Protein AF-A0A3M7QUW7-F1 (afdb_monomer_lite)

Foldseek 3Di:
DDPLVVPDPLCVLQVDPDNVSSVVSVVVSVVVVCVVPPPDDPDDPPCPDPPLDDPVLVVLVVVLVVLVVVCVVVVVPVVSVVVSVVSVVVSVVVSVVSVVVVVVVVVVVD

Organism: Brachionus plicatilis (NCBI:txid10195)

Sequence (110 aa):
MSKHFKTIDWNSALNNRHTQDSYTSFLGIFGAAADLFVKRRLPRPAQVKPPWWNQQISSLVRRKRRLFIRKRIKRDDDQLARNHAALCRLVKFTVKMNIIEYEMKLAQAA

Radius of gyration: 27.8 Å; chains: 1; bounding box: 41×57×67 Å

Structure (mmCIF, N/CA/C/O backbone):
data_AF-A0A3M7QUW7-F1
#
_entry.id   AF-A0A3M7QUW7-F1
#
loop_
_atom_site.group_PDB
_atom_site.id
_atom_site.type_symbol
_atom_site.label_atom_id
_atom_site.label_alt_id
_atom_site.label_comp_id
_atom_site.label_asym_id
_atom_site.label_entity_id
_atom_site.label_seq_id
_atom_site.pdbx_PDB_ins_code
_atom_site.Cartn_x
_atom_site.Cartn_y
_atom_site.Cartn_z
_atom_site.occupancy
_atom_site.B_iso_or_equiv
_atom_site.auth_seq_id
_atom_site.auth_comp_id
_atom_site.auth_asym_id
_atom_site.auth_atom_id
_atom_site.pdbx_PDB_model_num
ATOM 1 N N . MET A 1 1 ? 17.879 -29.289 -23.816 1.00 58.31 1 MET A N 1
ATOM 2 C CA . MET A 1 1 ? 16.421 -29.440 -24.038 1.00 58.31 1 MET A CA 1
ATOM 3 C C . MET A 1 1 ? 15.770 -29.927 -22.745 1.00 58.31 1 MET A C 1
ATOM 5 O O . MET A 1 1 ? 16.316 -30.852 -22.146 1.00 58.31 1 MET A O 1
ATOM 9 N N . SER A 1 2 ? 14.695 -29.281 -22.267 1.00 72.44 2 SER A N 1
ATOM 10 C CA . SER A 1 2 ? 14.033 -29.662 -21.002 1.00 72.44 2 SER A CA 1
ATOM 11 C C . SER A 1 2 ? 13.464 -31.088 -21.083 1.00 72.44 2 SER A C 1
ATOM 13 O O . SER A 1 2 ? 13.180 -31.573 -22.179 1.00 72.44 2 SER A O 1
ATOM 15 N N . LYS A 1 3 ? 13.290 -31.772 -19.940 1.00 78.81 3 LYS A N 1
ATOM 16 C CA . LYS A 1 3 ? 12.717 -33.137 -19.897 1.00 78.81 3 LYS A CA 1
ATOM 17 C C . LYS A 1 3 ? 11.347 -33.203 -20.588 1.00 78.81 3 LYS A C 1
ATOM 19 O O . LYS A 1 3 ? 11.063 -34.193 -21.244 1.00 78.81 3 LYS A O 1
ATOM 24 N N . HIS A 1 4 ? 10.570 -32.122 -20.509 1.00 78.44 4 HIS A N 1
ATOM 25 C CA . HIS A 1 4 ? 9.263 -31.986 -21.151 1.00 78.44 4 HIS A CA 1
ATOM 26 C C . HIS A 1 4 ? 9.328 -32.124 -22.679 1.00 78.44 4 HIS A C 1
ATOM 28 O O . HIS A 1 4 ? 8.539 -32.854 -23.254 1.00 78.44 4 HIS A O 1
ATOM 34 N N . PHE A 1 5 ? 10.302 -31.497 -23.344 1.00 78.06 5 PHE A N 1
ATOM 35 C CA . PHE A 1 5 ? 10.436 -31.607 -24.802 1.00 78.06 5 PHE A CA 1
ATOM 36 C C . PHE A 1 5 ? 11.072 -32.928 -25.261 1.00 78.06 5 PHE A C 1
ATOM 38 O O . PHE A 1 5 ? 10.960 -33.279 -26.430 1.00 78.06 5 PHE A O 1
ATOM 45 N N . LYS A 1 6 ? 11.738 -33.664 -24.359 1.00 81.56 6 LYS A N 1
ATOM 46 C CA . LYS A 1 6 ? 12.318 -34.985 -24.656 1.00 81.56 6 LYS A CA 1
ATOM 47 C C . LYS A 1 6 ? 11.280 -36.110 -24.659 1.00 81.56 6 LYS A C 1
ATOM 49 O O . LYS A 1 6 ? 11.546 -37.157 -25.230 1.00 81.56 6 LYS A O 1
ATOM 54 N N . THR A 1 7 ? 10.136 -35.912 -24.005 1.00 82.94 7 THR A N 1
ATOM 55 C CA . THR A 1 7 ? 9.031 -36.886 -23.967 1.00 82.94 7 THR A CA 1
ATOM 56 C C . THR A 1 7 ? 8.039 -36.713 -25.116 1.00 82.94 7 THR A C 1
ATOM 58 O O . THR A 1 7 ? 7.079 -37.468 -25.199 1.00 82.94 7 THR A O 1
ATOM 61 N N . ILE A 1 8 ? 8.235 -35.707 -25.971 1.00 82.31 8 ILE A N 1
ATOM 62 C CA . ILE A 1 8 ? 7.352 -35.417 -27.101 1.00 82.31 8 ILE A CA 1
ATOM 63 C C . ILE A 1 8 ? 7.840 -36.198 -28.314 1.00 82.31 8 ILE A C 1
ATOM 65 O O . ILE A 1 8 ? 9.005 -36.084 -28.700 1.00 82.31 8 ILE A O 1
ATOM 69 N N . ASP A 1 9 ? 6.938 -36.962 -28.927 1.00 84.62 9 ASP A N 1
ATOM 70 C CA . ASP A 1 9 ? 7.189 -37.595 -30.217 1.00 84.62 9 ASP A CA 1
ATOM 71 C C . ASP A 1 9 ? 7.082 -36.552 -31.337 1.00 84.62 9 ASP A C 1
ATOM 73 O O . ASP A 1 9 ? 6.022 -36.311 -31.917 1.00 84.62 9 ASP A O 1
ATOM 77 N N . TRP A 1 10 ? 8.207 -35.897 -31.614 1.00 82.00 10 TRP A N 1
ATOM 78 C CA . TRP A 1 10 ? 8.312 -34.872 -32.649 1.00 82.00 10 TRP A CA 1
ATOM 79 C C . TRP A 1 10 ? 8.075 -35.409 -34.053 1.00 82.00 10 TRP A C 1
ATOM 81 O O . TRP A 1 10 ? 7.590 -34.664 -34.901 1.00 82.00 10 TRP A O 1
ATOM 91 N N . ASN A 1 11 ? 8.372 -36.687 -34.291 1.00 81.19 11 ASN A N 1
ATOM 92 C CA . ASN A 1 11 ? 8.111 -37.305 -35.581 1.00 81.19 11 ASN A CA 1
ATOM 93 C C . ASN A 1 11 ? 6.602 -37.393 -35.785 1.00 81.19 11 ASN A C 1
ATOM 95 O O . ASN A 1 11 ? 6.097 -36.884 -36.777 1.00 81.19 11 ASN A O 1
ATOM 99 N N . SER A 1 12 ? 5.852 -37.917 -34.815 1.00 78.62 12 SER A N 1
ATOM 100 C CA . SER A 1 12 ? 4.389 -37.906 -34.916 1.00 78.62 12 SER A CA 1
ATOM 101 C C . SER A 1 12 ? 3.797 -36.491 -34.925 1.00 78.62 12 SER A C 1
ATOM 103 O O . SER A 1 12 ? 2.795 -36.269 -35.599 1.00 78.62 12 SER A O 1
ATOM 105 N N . ALA A 1 13 ? 4.380 -35.534 -34.196 1.00 73.38 13 ALA A N 1
ATOM 106 C CA . ALA A 1 13 ? 3.841 -34.176 -34.096 1.00 73.38 13 ALA A CA 1
ATOM 107 C C . ALA A 1 13 ? 4.072 -33.319 -35.355 1.00 73.38 13 ALA A C 1
ATOM 109 O O . ALA A 1 13 ? 3.299 -32.393 -35.608 1.00 73.38 13 ALA A O 1
ATOM 110 N N . LEU A 1 14 ? 5.133 -33.600 -36.121 1.00 77.94 14 LEU A N 1
ATOM 111 C CA . LEU A 1 14 ? 5.550 -32.802 -37.279 1.00 77.94 14 LEU A CA 1
ATOM 112 C C . LEU A 1 14 ? 5.379 -33.524 -38.625 1.00 77.94 14 LEU A C 1
ATOM 114 O O . LEU A 1 14 ? 5.389 -32.850 -39.654 1.00 77.94 14 LEU A O 1
ATO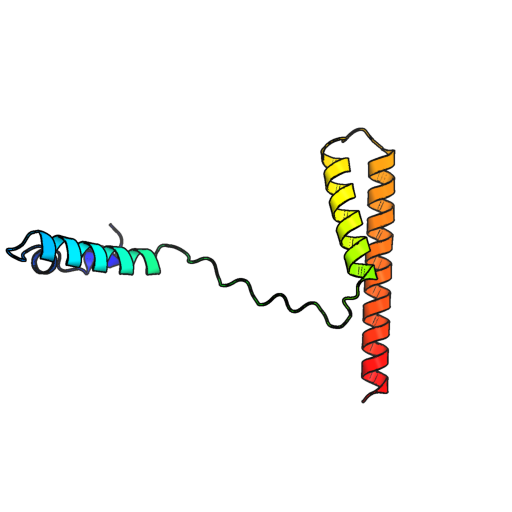M 118 N N . ASN A 1 15 ? 5.162 -34.846 -38.641 1.00 75.00 15 ASN A N 1
ATOM 119 C CA . ASN A 1 15 ? 4.970 -35.633 -39.870 1.00 75.00 15 ASN A CA 1
ATOM 120 C C . ASN A 1 15 ? 3.544 -35.563 -40.451 1.00 75.00 15 ASN A C 1
ATOM 122 O O . ASN A 1 15 ? 3.160 -36.417 -41.255 1.00 75.00 15 ASN A O 1
ATOM 126 N N . ASN A 1 16 ? 2.752 -34.547 -40.100 1.00 68.69 16 ASN A N 1
ATOM 127 C CA . ASN A 1 16 ? 1.522 -34.269 -40.834 1.00 68.69 16 ASN A CA 1
ATOM 128 C C . ASN A 1 16 ? 1.892 -33.762 -42.235 1.00 68.69 16 ASN A C 1
ATOM 130 O O . ASN A 1 16 ? 2.710 -32.858 -42.389 1.00 68.69 16 ASN A O 1
ATOM 134 N N . ARG A 1 17 ? 1.302 -34.357 -43.282 1.00 69.56 17 ARG A N 1
ATOM 135 C CA . ARG A 1 17 ? 1.636 -34.048 -44.691 1.00 69.56 17 ARG A CA 1
ATOM 136 C C . ARG A 1 17 ? 1.377 -32.587 -45.074 1.00 69.56 17 ARG A C 1
ATOM 138 O O . ARG A 1 17 ? 1.869 -32.136 -46.103 1.00 69.56 17 ARG A O 1
ATOM 145 N N . HIS A 1 18 ? 0.597 -31.869 -44.272 1.00 81.25 18 HIS A N 1
ATOM 146 C CA . HIS A 1 18 ? 0.236 -30.483 -44.502 1.00 81.25 18 HIS A CA 1
ATOM 147 C C . HIS A 1 18 ? 0.944 -29.569 -43.492 1.00 81.25 18 HIS A C 1
ATOM 149 O O . HIS A 1 18 ? 0.769 -29.696 -42.280 1.00 81.25 18 HIS A O 1
ATOM 155 N N . THR A 1 19 ? 1.724 -28.610 -43.996 1.00 82.12 19 THR A N 1
ATOM 156 C CA . THR A 1 19 ? 2.564 -27.704 -43.193 1.00 82.12 19 THR A CA 1
ATOM 157 C C . THR A 1 19 ? 1.778 -26.944 -42.122 1.00 82.12 19 THR A C 1
ATOM 159 O O . THR A 1 19 ? 2.290 -26.705 -41.029 1.00 82.12 19 THR A O 1
ATOM 162 N N . GLN A 1 20 ? 0.519 -26.596 -42.409 1.00 84.88 20 GLN A N 1
ATOM 163 C CA . GLN A 1 20 ? -0.351 -25.899 -41.457 1.00 84.88 20 GLN A CA 1
ATOM 164 C C . GLN A 1 20 ? -0.670 -26.755 -40.226 1.00 84.88 20 GLN A C 1
ATOM 166 O O . GLN A 1 20 ? -0.762 -26.231 -39.114 1.00 84.88 20 GLN A O 1
ATOM 171 N N . ASP A 1 21 ? -0.804 -28.066 -40.407 1.00 83.50 21 ASP A N 1
ATOM 172 C CA . ASP A 1 21 ? -1.159 -28.988 -39.330 1.00 83.50 21 ASP A CA 1
ATOM 173 C C . ASP A 1 21 ? 0.050 -29.209 -38.422 1.00 83.50 21 ASP A C 1
ATOM 175 O O . ASP A 1 21 ? -0.073 -29.167 -37.199 1.00 83.50 21 ASP A O 1
ATOM 179 N N . SER A 1 22 ? 1.244 -29.340 -39.007 1.00 84.81 22 SER A N 1
ATOM 180 C CA . SER A 1 22 ? 2.502 -29.402 -38.254 1.00 84.81 22 SER A CA 1
ATOM 181 C C . SER A 1 22 ? 2.767 -28.106 -37.485 1.00 84.81 22 SER A C 1
ATOM 183 O O . SER A 1 22 ? 3.190 -28.146 -36.328 1.00 84.81 22 SER A O 1
ATOM 185 N N . TYR A 1 23 ? 2.468 -26.947 -38.082 1.00 86.81 23 TYR A N 1
ATOM 186 C CA . TYR A 1 23 ? 2.588 -25.656 -37.402 1.00 86.81 23 TYR A CA 1
ATOM 187 C C . TYR A 1 23 ? 1.595 -25.521 -36.239 1.00 86.81 23 TYR A C 1
ATOM 189 O O . TYR A 1 23 ? 1.964 -25.076 -35.152 1.00 86.81 23 TYR A O 1
ATOM 197 N N . THR A 1 24 ? 0.355 -25.972 -36.427 1.00 87.25 24 THR A N 1
ATOM 198 C CA . THR A 1 24 ? -0.678 -25.958 -35.380 1.00 87.25 24 THR A CA 1
ATOM 199 C C . THR A 1 24 ? -0.298 -26.869 -34.208 1.00 87.25 24 THR A C 1
ATOM 201 O O . THR A 1 24 ? -0.370 -26.447 -33.051 1.00 87.25 24 THR A O 1
ATOM 204 N N . SER A 1 25 ? 0.196 -28.079 -34.489 1.00 86.06 25 SER A N 1
ATOM 205 C CA . SER A 1 25 ? 0.719 -28.999 -33.470 1.00 86.06 25 SER A CA 1
ATOM 206 C C . SER A 1 25 ? 1.909 -28.408 -32.714 1.00 86.06 25 SER A C 1
ATOM 208 O O . SER A 1 25 ? 1.957 -28.472 -31.482 1.00 86.06 25 S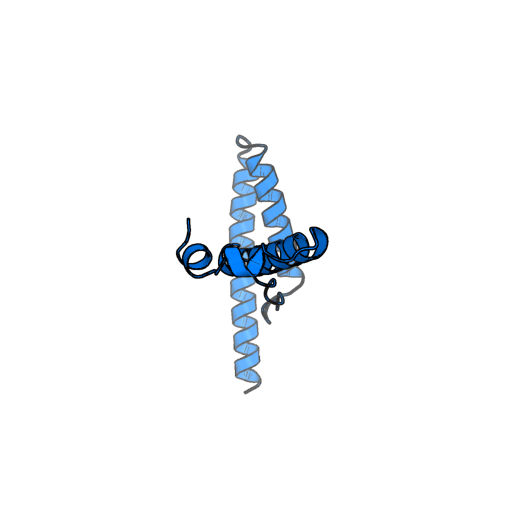ER A O 1
ATOM 210 N N . PHE A 1 26 ? 2.844 -27.769 -33.425 1.00 87.38 26 PHE A N 1
ATOM 211 C CA . PHE A 1 26 ? 3.966 -27.069 -32.804 1.00 87.38 26 PHE A CA 1
ATOM 212 C C . PHE A 1 26 ? 3.494 -25.960 -31.855 1.00 87.38 26 PHE A C 1
ATOM 214 O O . PHE A 1 26 ? 3.971 -25.887 -30.721 1.00 87.38 26 PHE A O 1
ATOM 221 N N . LEU A 1 27 ? 2.540 -25.123 -32.277 1.00 89.50 27 LEU A N 1
ATOM 222 C CA . LEU A 1 27 ? 1.999 -24.052 -31.437 1.00 89.50 27 LEU A CA 1
ATOM 223 C C . LEU A 1 27 ? 1.316 -24.592 -30.176 1.00 89.50 27 LEU A C 1
ATOM 225 O O . LEU A 1 27 ? 1.497 -24.018 -29.103 1.00 89.50 27 LEU A O 1
ATOM 229 N N . GLY A 1 28 ? 0.582 -25.704 -30.278 1.00 87.81 28 GLY A N 1
ATOM 230 C CA . GLY A 1 28 ? -0.038 -26.359 -29.123 1.00 87.81 28 GLY A CA 1
ATOM 231 C C . GLY A 1 28 ? 0.993 -26.846 -28.101 1.00 87.81 28 GLY A C 1
ATOM 232 O O . GLY A 1 28 ? 0.888 -26.545 -26.910 1.00 87.81 28 GLY A O 1
ATOM 233 N N . ILE A 1 29 ? 2.040 -27.528 -28.574 1.00 88.25 29 ILE A N 1
ATOM 234 C CA . ILE A 1 29 ? 3.159 -27.993 -27.740 1.00 88.25 29 ILE A CA 1
ATOM 235 C C . ILE A 1 29 ? 3.893 -26.812 -27.097 1.00 88.25 29 ILE A C 1
ATOM 237 O O . ILE A 1 29 ? 4.188 -26.824 -25.900 1.00 88.25 29 ILE A O 1
ATOM 241 N N . PHE A 1 30 ? 4.182 -25.778 -27.886 1.00 86.75 30 PHE A N 1
ATOM 242 C CA . PHE A 1 30 ? 4.859 -24.582 -27.412 1.00 86.75 30 PHE A CA 1
ATOM 243 C C . PHE A 1 30 ? 4.030 -23.847 -26.352 1.00 86.75 30 PHE A C 1
ATOM 245 O O . PHE A 1 30 ? 4.578 -23.449 -25.328 1.00 86.75 30 PHE A O 1
ATOM 252 N N . GLY A 1 31 ? 2.715 -23.719 -26.554 1.00 86.00 31 GLY A N 1
ATOM 253 C CA . GLY A 1 31 ? 1.794 -23.119 -25.589 1.00 86.00 31 GLY A CA 1
ATOM 254 C C . GLY A 1 31 ? 1.753 -23.881 -24.263 1.00 86.00 31 GLY A C 1
ATOM 255 O O . GLY A 1 31 ? 1.901 -23.277 -23.202 1.00 86.00 31 GLY A O 1
ATOM 256 N N . ALA A 1 32 ? 1.653 -25.212 -24.311 1.00 85.75 32 ALA A N 1
ATOM 257 C CA . ALA A 1 32 ? 1.672 -26.052 -23.112 1.00 85.75 32 ALA A CA 1
ATOM 258 C C . ALA A 1 32 ? 3.003 -25.942 -22.347 1.00 85.75 32 ALA A C 1
ATOM 260 O O . ALA A 1 32 ? 3.026 -25.833 -21.119 1.00 85.75 32 ALA A O 1
ATOM 261 N N . ALA A 1 33 ? 4.125 -25.908 -23.068 1.00 85.38 33 ALA A N 1
ATOM 262 C CA . ALA A 1 33 ? 5.427 -25.687 -22.459 1.00 85.38 33 ALA A CA 1
ATOM 263 C C . ALA A 1 33 ? 5.542 -24.274 -21.864 1.00 85.38 33 ALA A C 1
ATOM 265 O O . ALA A 1 33 ? 6.066 -24.111 -20.761 1.00 85.38 33 ALA A O 1
ATOM 266 N N . ALA A 1 34 ? 5.032 -23.252 -22.554 1.00 83.62 34 ALA A N 1
ATOM 267 C CA . ALA A 1 34 ? 5.007 -21.888 -22.044 1.00 83.62 34 ALA A CA 1
ATOM 268 C C . ALA A 1 34 ? 4.222 -21.809 -20.729 1.00 83.62 34 ALA A C 1
ATOM 270 O O . ALA A 1 34 ? 4.691 -21.177 -19.792 1.00 83.62 34 ALA A O 1
ATOM 271 N N . ASP A 1 35 ? 3.108 -22.522 -20.594 1.00 82.19 35 ASP A N 1
ATOM 272 C CA . ASP A 1 35 ? 2.341 -22.552 -19.346 1.00 82.19 35 ASP A CA 1
ATOM 273 C C . ASP A 1 35 ? 3.081 -23.206 -18.176 1.00 82.19 35 ASP A C 1
ATOM 275 O O . ASP A 1 35 ? 2.931 -22.777 -17.031 1.00 82.19 35 ASP A O 1
ATOM 279 N N . LEU A 1 36 ? 3.909 -24.213 -18.456 1.00 82.62 36 LEU A N 1
ATOM 280 C CA . LEU A 1 36 ? 4.711 -24.898 -17.442 1.00 82.62 36 LEU A CA 1
ATOM 281 C C . LEU A 1 36 ? 5.956 -24.102 -17.033 1.00 82.62 36 LEU A C 1
ATOM 283 O O . LEU A 1 36 ? 6.338 -24.102 -15.862 1.00 82.62 36 LEU A O 1
ATOM 287 N N . PHE A 1 37 ? 6.617 -23.451 -17.992 1.00 80.31 37 PHE A N 1
ATOM 288 C CA . PHE A 1 37 ? 7.918 -22.812 -1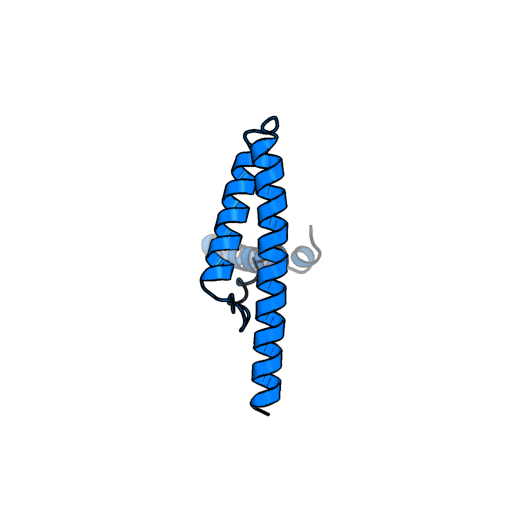7.773 1.00 80.31 37 PHE A CA 1
ATOM 289 C C . PHE A 1 37 ? 7.828 -21.299 -17.551 1.00 80.31 37 PHE A C 1
ATOM 291 O O . PHE A 1 37 ? 8.681 -20.726 -16.868 1.00 80.31 37 PHE A O 1
ATOM 298 N N . VAL A 1 38 ? 6.801 -20.634 -18.080 1.00 80.81 38 VAL A N 1
ATOM 299 C CA . VAL A 1 38 ? 6.565 -19.206 -17.864 1.00 80.81 38 VAL A CA 1
ATOM 300 C C . VAL A 1 38 ? 5.698 -19.051 -16.625 1.00 80.81 38 VAL A C 1
ATOM 302 O O . VAL A 1 38 ? 4.508 -19.357 -16.619 1.00 80.81 38 VAL A O 1
ATOM 305 N N . LYS A 1 39 ? 6.289 -18.514 -15.554 1.00 74.06 39 LYS A N 1
ATOM 306 C CA . LYS A 1 39 ? 5.539 -18.124 -14.356 1.00 74.06 39 LYS A CA 1
ATOM 307 C C . LYS A 1 39 ? 4.482 -17.088 -14.740 1.00 74.06 39 LYS A C 1
ATOM 309 O O . LYS A 1 39 ? 4.791 -15.903 -14.885 1.00 74.06 39 LYS A O 1
ATOM 314 N N . ARG A 1 40 ? 3.228 -17.523 -14.886 1.00 69.31 40 ARG A N 1
ATOM 315 C CA . ARG A 1 40 ? 2.088 -16.618 -15.041 1.00 69.31 40 ARG A CA 1
ATOM 316 C C . ARG A 1 40 ? 2.051 -15.701 -13.820 1.00 69.31 40 ARG A C 1
ATOM 318 O O . ARG A 1 40 ? 2.219 -16.150 -12.684 1.00 69.31 40 ARG A O 1
ATOM 325 N N . ARG A 1 41 ? 1.877 -14.396 -14.042 1.00 68.19 41 ARG A N 1
ATOM 326 C CA . ARG A 1 41 ? 1.684 -13.455 -12.933 1.00 68.19 41 ARG A CA 1
ATOM 327 C C . ARG A 1 41 ? 0.461 -13.929 -12.157 1.00 68.19 41 ARG A C 1
ATOM 329 O O . ARG A 1 41 ? -0.616 -14.020 -12.739 1.00 68.19 41 ARG A O 1
ATOM 336 N N . LEU A 1 42 ? 0.644 -14.249 -10.874 1.00 68.69 42 LEU A N 1
ATOM 337 C CA . LEU A 1 42 ? -0.469 -14.598 -9.998 1.00 68.69 42 LEU A CA 1
ATOM 338 C C . LEU A 1 42 ? -1.545 -13.514 -10.135 1.00 68.69 42 LEU A C 1
ATOM 340 O O . LEU A 1 42 ? -1.188 -12.324 -10.129 1.00 68.69 42 LEU A O 1
ATOM 344 N N . PRO A 1 43 ? -2.830 -13.892 -10.285 1.00 68.88 43 PRO A N 1
ATOM 345 C CA . PRO A 1 43 ? -3.902 -12.915 -10.256 1.00 68.88 43 PRO A CA 1
ATOM 346 C C . PRO A 1 43 ? -3.721 -12.091 -8.990 1.00 68.88 43 PRO A C 1
ATOM 348 O O . PRO A 1 43 ? -3.473 -12.631 -7.908 1.00 68.88 43 PRO A O 1
ATOM 351 N N . 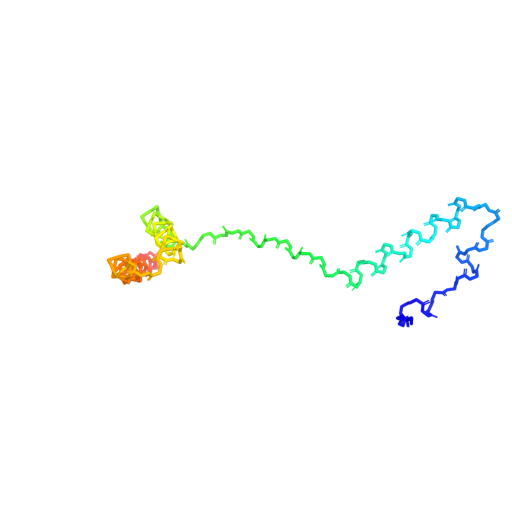ARG A 1 44 ? -3.733 -10.764 -9.150 1.00 62.88 44 ARG A N 1
ATOM 352 C CA . ARG A 1 44 ? -3.524 -9.855 -8.029 1.00 62.88 44 ARG A CA 1
ATOM 353 C C . ARG A 1 44 ? -4.576 -10.227 -6.983 1.00 62.88 44 ARG A C 1
ATOM 355 O O . ARG A 1 44 ? -5.756 -10.143 -7.329 1.00 62.88 44 ARG A O 1
ATOM 362 N N . PRO A 1 45 ? -4.194 -10.646 -5.762 1.00 69.75 45 PRO A N 1
ATOM 363 C CA . PRO A 1 45 ? -5.183 -10.932 -4.737 1.00 69.75 45 PRO A CA 1
ATOM 364 C C . PRO A 1 45 ? -6.090 -9.712 -4.639 1.00 69.75 45 PRO A C 1
ATOM 366 O O . PRO A 1 45 ? -5.587 -8.577 -4.663 1.00 69.75 45 PRO A O 1
ATOM 369 N N . ALA A 1 46 ? -7.407 -9.946 -4.634 1.00 69.81 46 ALA A N 1
ATOM 370 C CA . ALA A 1 46 ? -8.386 -8.885 -4.468 1.00 69.81 46 ALA A CA 1
ATOM 371 C C . ALA A 1 46 ? -7.908 -8.048 -3.282 1.00 69.81 46 ALA A C 1
ATOM 373 O O . ALA A 1 46 ? -7.708 -8.584 -2.193 1.00 69.81 46 ALA A O 1
ATOM 374 N N . GLN A 1 47 ? -7.570 -6.777 -3.525 1.00 64.50 47 GLN A N 1
ATOM 375 C CA . GLN A 1 47 ? -7.019 -5.911 -2.488 1.00 64.50 47 GLN A CA 1
ATOM 376 C C . GLN A 1 47 ? -8.139 -5.590 -1.502 1.00 64.50 47 GLN A C 1
ATOM 378 O O . GLN A 1 47 ? -8.739 -4.517 -1.557 1.00 64.50 47 GLN A O 1
ATOM 383 N N . VAL A 1 48 ? -8.437 -6.533 -0.613 1.00 77.00 48 VAL A N 1
ATOM 384 C CA . VAL A 1 48 ? -9.319 -6.305 0.516 1.00 77.00 48 VAL A CA 1
ATOM 385 C C . VAL A 1 48 ? -8.532 -5.408 1.453 1.00 77.00 48 VAL A C 1
ATOM 387 O O . VAL A 1 48 ? -7.507 -5.790 2.020 1.00 77.00 48 VAL A O 1
ATOM 390 N N . LYS A 1 49 ? -8.952 -4.146 1.517 1.00 83.62 49 LYS A N 1
ATOM 391 C CA . LYS A 1 49 ? -8.406 -3.214 2.495 1.00 83.62 49 LYS A CA 1
ATOM 392 C C . LYS A 1 49 ? -8.691 -3.785 3.889 1.00 83.62 49 LYS A C 1
ATOM 394 O O . LYS A 1 49 ? -9.776 -4.332 4.085 1.00 83.62 49 LYS A O 1
ATOM 399 N N . PRO A 1 50 ? -7.762 -3.649 4.846 1.00 87.75 50 PRO A N 1
ATOM 400 C CA . PRO A 1 50 ? -8.032 -4.051 6.217 1.00 87.75 50 PRO A CA 1
ATOM 401 C C . PRO A 1 50 ? -9.302 -3.373 6.761 1.00 87.75 50 PRO A C 1
ATOM 403 O O . PRO A 1 50 ? -9.567 -2.231 6.383 1.00 87.75 50 PRO A O 1
ATOM 406 N N . PRO A 1 51 ? -10.051 -4.006 7.677 1.00 88.12 51 PRO A N 1
ATOM 407 C CA . PRO A 1 51 ? -11.284 -3.434 8.231 1.00 88.12 51 PRO A CA 1
ATOM 408 C C . PRO A 1 51 ? -11.090 -2.071 8.919 1.00 88.12 51 PRO A C 1
ATOM 410 O O . PRO A 1 51 ? -11.940 -1.193 8.826 1.00 88.12 51 PRO A O 1
ATOM 413 N N . TRP A 1 52 ? -9.929 -1.856 9.544 1.00 90.69 52 TRP A N 1
ATOM 414 C CA . TRP A 1 52 ? -9.536 -0.592 10.181 1.00 90.69 52 TRP A CA 1
ATOM 415 C C . TRP A 1 52 ? -9.032 0.474 9.186 1.00 90.69 52 TRP A C 1
ATOM 417 O O . TRP A 1 52 ? -8.614 1.565 9.580 1.00 90.69 52 TRP A O 1
ATOM 427 N N . TRP A 1 53 ? -9.010 0.179 7.882 1.00 92.88 53 TRP A N 1
ATOM 428 C CA . TRP A 1 53 ? -8.504 1.094 6.864 1.00 92.88 53 TRP A CA 1
ATOM 429 C C . TRP A 1 53 ? -9.526 2.178 6.516 1.00 92.88 53 TRP A C 1
ATOM 431 O O . TRP A 1 53 ? -10.504 1.933 5.811 1.00 92.88 53 TRP A O 1
ATOM 441 N N . ASN A 1 54 ? -9.235 3.421 6.897 1.00 92.88 54 ASN A N 1
ATOM 442 C CA . ASN A 1 54 ? -10.089 4.573 6.605 1.00 92.88 54 ASN A CA 1
ATOM 443 C C . ASN A 1 54 ? -9.434 5.602 5.658 1.00 92.88 54 ASN A C 1
ATOM 445 O O . ASN A 1 54 ? -8.271 5.493 5.243 1.00 92.88 54 ASN A O 1
ATOM 449 N N . GLN A 1 55 ? -10.202 6.635 5.296 1.00 93.31 55 GLN A N 1
ATOM 450 C CA . GLN A 1 55 ? -9.752 7.697 4.394 1.00 93.31 55 GLN A CA 1
ATOM 451 C C . GLN A 1 55 ? -8.561 8.486 4.962 1.00 93.31 55 GLN A C 1
ATOM 453 O O . GLN A 1 55 ? -7.650 8.826 4.202 1.00 93.31 55 GLN A O 1
ATOM 458 N N . GLN A 1 56 ? -8.515 8.717 6.276 1.00 93.94 56 GLN A N 1
ATOM 459 C CA . GLN A 1 56 ? -7.420 9.421 6.947 1.00 93.94 56 GLN A CA 1
ATOM 460 C C . GLN A 1 56 ? -6.096 8.651 6.836 1.00 93.94 56 GLN A C 1
ATOM 462 O O . GLN A 1 56 ? -5.083 9.213 6.422 1.00 93.94 56 GLN A O 1
ATOM 467 N N . ILE A 1 57 ? -6.094 7.347 7.118 1.00 94.56 57 ILE A N 1
ATOM 468 C CA . ILE A 1 57 ? -4.911 6.493 6.938 1.00 94.56 57 ILE A CA 1
ATOM 469 C C . ILE A 1 57 ? -4.481 6.507 5.471 1.00 94.56 57 ILE A C 1
ATOM 471 O O . ILE A 1 57 ? -3.298 6.680 5.162 1.00 94.56 57 ILE A O 1
ATOM 475 N N . SER A 1 58 ? -5.439 6.402 4.547 1.00 94.00 58 SER A N 1
ATOM 476 C CA . SER A 1 58 ? -5.143 6.416 3.114 1.00 94.00 58 SER A CA 1
ATOM 477 C C . SER A 1 58 ? -4.471 7.720 2.662 1.00 94.00 58 SER A C 1
ATOM 479 O O . SER A 1 58 ? -3.513 7.688 1.880 1.00 94.00 58 SER A O 1
ATOM 481 N N . SER A 1 59 ? -4.917 8.870 3.178 1.00 96.12 59 SER A N 1
ATOM 482 C CA . SER A 1 59 ? -4.367 10.179 2.829 1.00 96.12 59 SER A CA 1
ATOM 483 C C . SER A 1 59 ? -2.962 10.355 3.409 1.00 96.12 59 SER A C 1
ATOM 485 O O . SER A 1 59 ? -2.054 10.798 2.694 1.00 96.12 59 SER A O 1
ATOM 487 N N . LEU A 1 60 ? -2.739 9.908 4.649 1.00 96.44 60 LEU A N 1
ATOM 488 C CA . LEU A 1 60 ? -1.435 9.924 5.308 1.00 96.44 60 LEU A CA 1
ATOM 489 C C . LEU A 1 60 ? -0.417 9.029 4.591 1.00 96.44 60 LEU A C 1
ATOM 491 O O . LEU A 1 60 ? 0.696 9.476 4.306 1.00 96.44 60 LEU A O 1
ATOM 495 N N . VAL A 1 61 ? -0.794 7.803 4.217 1.00 95.25 61 VAL A N 1
ATOM 496 C CA . VAL A 1 61 ? 0.079 6.881 3.468 1.00 95.25 61 VAL A CA 1
ATOM 497 C C . VAL A 1 61 ? 0.426 7.449 2.088 1.00 95.25 61 VAL A C 1
ATOM 499 O O . VAL A 1 61 ? 1.592 7.427 1.681 1.00 95.25 61 VAL A O 1
ATOM 502 N N . ARG A 1 62 ? -0.546 8.041 1.378 1.00 96.00 62 ARG A N 1
ATOM 503 C CA . ARG A 1 62 ? -0.297 8.731 0.097 1.00 96.00 62 ARG A CA 1
ATOM 504 C C . ARG A 1 62 ? 0.643 9.924 0.265 1.00 96.00 62 ARG A C 1
ATOM 506 O O . ARG A 1 62 ? 1.551 10.109 -0.548 1.00 96.00 62 ARG A O 1
ATOM 513 N N . ARG A 1 63 ? 0.458 10.737 1.311 1.00 96.38 63 ARG A N 1
ATOM 514 C CA . ARG A 1 63 ? 1.346 11.866 1.632 1.00 96.38 63 ARG A CA 1
ATOM 515 C C . ARG A 1 63 ? 2.761 11.376 1.945 1.00 96.38 63 ARG A C 1
ATOM 517 O O . ARG A 1 63 ? 3.709 11.917 1.382 1.00 96.38 63 ARG A O 1
ATOM 524 N N . LYS A 1 64 ? 2.898 10.313 2.746 1.00 96.44 64 LYS A N 1
ATOM 525 C CA . LYS A 1 64 ? 4.183 9.674 3.073 1.00 96.44 64 LYS A CA 1
ATOM 526 C C . LYS A 1 64 ? 4.910 9.225 1.813 1.00 96.44 64 LYS A C 1
ATOM 528 O O . LYS A 1 64 ? 6.073 9.570 1.633 1.00 96.44 64 LYS A O 1
ATOM 533 N N . ARG A 1 65 ? 4.215 8.535 0.904 1.00 96.25 65 ARG A N 1
ATOM 534 C CA . ARG A 1 65 ? 4.792 8.086 -0.370 1.00 96.25 65 ARG A CA 1
ATOM 535 C C . ARG A 1 65 ? 5.280 9.254 -1.229 1.00 96.25 65 ARG A C 1
ATOM 537 O O . ARG A 1 65 ? 6.403 9.212 -1.720 1.00 96.25 65 ARG A O 1
ATOM 544 N N . ARG A 1 66 ? 4.469 10.305 -1.391 1.00 95.94 66 ARG A N 1
ATOM 545 C CA . ARG A 1 66 ? 4.864 11.502 -2.159 1.00 95.94 66 ARG A CA 1
ATOM 546 C C . ARG A 1 66 ? 6.100 12.174 -1.565 1.00 95.94 66 ARG A C 1
ATOM 548 O O . ARG A 1 66 ? 7.002 12.561 -2.301 1.00 95.94 66 ARG A O 1
ATOM 555 N N . LEU A 1 67 ? 6.156 12.275 -0.241 1.00 95.56 67 LEU A N 1
ATOM 556 C CA . LEU A 1 67 ? 7.279 12.893 0.450 1.00 95.56 67 LEU A CA 1
ATOM 557 C C . LEU A 1 67 ? 8.552 12.041 0.363 1.00 95.56 67 LEU A C 1
ATOM 559 O O . LEU A 1 67 ? 9.628 12.588 0.155 1.00 95.56 67 LEU A O 1
ATOM 563 N N . PHE A 1 68 ? 8.424 10.713 0.434 1.00 95.12 68 PHE A N 1
ATOM 564 C CA . PHE A 1 68 ? 9.532 9.785 0.205 1.00 95.12 68 PHE A CA 1
ATOM 565 C C . PHE A 1 68 ? 10.142 9.960 -1.189 1.00 95.12 68 PHE A C 1
ATOM 567 O O . PHE A 1 68 ? 11.357 10.078 -1.315 1.00 95.12 68 PHE A O 1
ATOM 574 N N . ILE A 1 69 ? 9.303 10.034 -2.228 1.00 94.12 69 ILE A N 1
ATOM 575 C CA . ILE A 1 69 ? 9.763 10.256 -3.607 1.00 94.12 69 ILE A CA 1
ATOM 576 C C . ILE A 1 69 ? 10.513 11.590 -3.705 1.00 94.12 69 ILE A C 1
ATOM 578 O O . ILE A 1 69 ? 11.629 11.624 -4.213 1.00 94.12 69 ILE A O 1
ATOM 582 N N . ARG A 1 70 ? 9.954 12.673 -3.147 1.00 93.31 70 ARG A N 1
ATOM 583 C CA . ARG A 1 70 ? 10.614 13.991 -3.126 1.00 93.31 70 ARG A CA 1
ATOM 584 C C . ARG A 1 70 ? 11.962 13.961 -2.402 1.00 93.31 70 ARG A C 1
ATOM 586 O O . ARG A 1 70 ? 12.935 14.456 -2.956 1.00 93.31 70 ARG A O 1
ATOM 593 N N . LYS A 1 71 ? 12.035 13.323 -1.228 1.00 92.31 71 LYS A N 1
ATOM 594 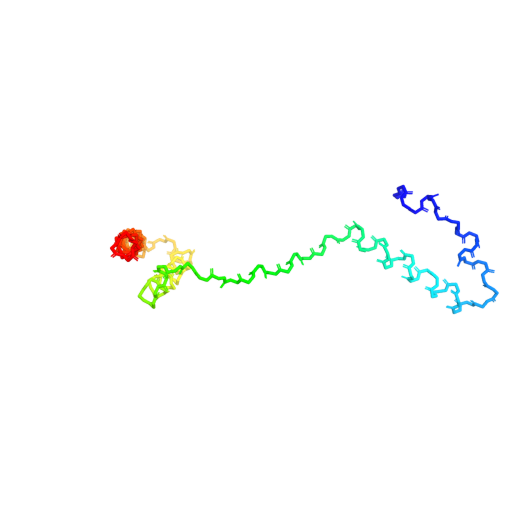C CA . LYS A 1 71 ? 13.285 13.114 -0.476 1.00 92.31 71 LYS A CA 1
ATOM 595 C C . LYS A 1 71 ? 14.329 12.344 -1.297 1.00 92.31 71 LYS A C 1
ATOM 597 O O . LYS A 1 71 ? 15.516 12.612 -1.198 1.00 92.31 71 LYS A O 1
ATOM 602 N N . ARG A 1 72 ? 13.912 11.359 -2.102 1.00 92.31 72 ARG A N 1
ATOM 603 C CA . ARG A 1 72 ? 14.838 10.578 -2.944 1.00 92.31 72 ARG A CA 1
ATOM 604 C C . ARG A 1 72 ? 15.401 11.379 -4.116 1.00 92.31 72 ARG A C 1
ATOM 606 O O . ARG A 1 72 ? 16.525 11.093 -4.516 1.00 92.31 72 ARG A O 1
ATOM 613 N N . ILE A 1 73 ? 14.628 12.333 -4.636 1.00 92.88 73 ILE A N 1
ATOM 614 C CA . ILE A 1 73 ? 15.045 13.248 -5.705 1.00 92.88 73 ILE A CA 1
ATOM 615 C C . ILE A 1 73 ? 15.975 14.334 -5.144 1.00 92.88 73 ILE A C 1
ATOM 617 O O . ILE A 1 73 ? 17.033 14.573 -5.708 1.00 92.88 73 ILE A O 1
ATOM 621 N N . LYS A 1 74 ? 15.606 14.958 -4.019 1.00 91.38 74 LYS A N 1
ATOM 622 C CA . LYS A 1 74 ? 16.391 16.003 -3.343 1.00 91.38 74 LYS A CA 1
ATOM 623 C C . LYS A 1 74 ? 17.023 15.445 -2.068 1.00 91.38 74 LYS A C 1
ATOM 625 O O . LYS A 1 74 ? 16.439 15.562 -0.993 1.00 91.38 74 LYS A O 1
ATOM 630 N N . ARG A 1 75 ? 18.171 14.772 -2.204 1.00 83.19 75 ARG A N 1
ATOM 631 C CA . ARG A 1 75 ? 18.800 14.031 -1.094 1.00 83.19 75 ARG A CA 1
ATOM 632 C C . ARG A 1 75 ? 19.363 14.931 0.002 1.00 83.19 75 ARG A C 1
ATOM 634 O O . ARG A 1 75 ? 19.263 14.545 1.161 1.00 83.19 75 ARG A O 1
ATOM 641 N N . ASP A 1 76 ? 19.858 16.106 -0.367 1.00 91.12 76 ASP A N 1
ATOM 642 C CA . ASP A 1 76 ? 20.542 17.035 0.547 1.00 91.12 76 ASP A CA 1
ATOM 643 C C . ASP A 1 76 ? 19.570 17.977 1.283 1.00 91.12 76 ASP A C 1
ATOM 645 O O . ASP A 1 76 ? 19.969 18.854 2.041 1.00 91.12 76 ASP A O 1
ATOM 649 N N . ASP A 1 77 ? 18.263 17.806 1.067 1.00 91.50 77 ASP A N 1
ATOM 650 C CA . ASP A 1 77 ? 17.229 18.573 1.755 1.00 91.50 77 ASP A CA 1
ATOM 651 C C . ASP A 1 77 ? 16.880 17.909 3.100 1.00 91.50 77 ASP A C 1
ATOM 653 O O . ASP A 1 77 ? 15.988 17.052 3.218 1.00 91.50 77 ASP A O 1
ATOM 657 N N . ASP A 1 78 ? 17.592 18.331 4.144 1.00 91.25 78 ASP A N 1
ATOM 658 C CA . ASP A 1 78 ? 17.387 17.867 5.519 1.00 91.25 78 ASP A CA 1
ATOM 659 C C . ASP A 1 78 ? 15.977 18.152 6.042 1.00 91.25 78 ASP A C 1
ATOM 661 O O . ASP A 1 78 ? 15.429 17.387 6.848 1.00 91.25 78 ASP A O 1
ATOM 665 N N . GLN A 1 79 ? 15.332 19.217 5.561 1.00 93.88 79 GLN A N 1
ATOM 666 C CA . GLN A 1 79 ? 13.965 19.527 5.952 1.00 93.88 79 GLN A CA 1
ATOM 667 C C . GLN A 1 79 ? 12.993 18.478 5.402 1.00 93.88 79 GLN A C 1
ATOM 669 O O . GLN A 1 79 ? 12.111 18.007 6.131 1.00 93.88 79 GLN A O 1
ATOM 674 N N . LEU A 1 80 ? 13.174 18.032 4.154 1.00 93.06 80 LEU A N 1
ATOM 675 C CA . LEU A 1 80 ? 12.428 16.902 3.594 1.00 93.06 80 LEU A CA 1
ATOM 676 C C . LEU A 1 80 ? 12.696 15.604 4.362 1.00 93.06 80 LEU A C 1
ATOM 678 O O . LEU A 1 80 ? 11.758 14.830 4.595 1.00 93.06 80 LEU A O 1
ATOM 682 N N . ALA A 1 81 ? 13.936 15.367 4.797 1.00 92.25 81 ALA A N 1
ATOM 683 C CA . ALA A 1 81 ? 14.280 14.200 5.602 1.00 92.25 81 ALA A CA 1
ATOM 684 C C . ALA A 1 81 ? 13.557 14.195 6.960 1.00 92.25 81 ALA A C 1
ATOM 686 O O . ALA A 1 81 ? 12.921 13.187 7.303 1.00 92.25 81 ALA A O 1
ATOM 687 N N . ARG A 1 82 ? 13.582 15.321 7.687 1.00 94.81 82 ARG A N 1
ATOM 688 C CA . ARG A 1 82 ? 12.879 15.505 8.969 1.00 94.81 82 ARG A CA 1
ATOM 689 C C . ARG A 1 82 ? 11.366 15.380 8.814 1.00 94.81 82 ARG A C 1
ATOM 691 O O . ARG A 1 82 ? 10.735 14.614 9.548 1.00 94.81 82 ARG A O 1
ATOM 698 N N . ASN A 1 83 ? 10.788 16.044 7.813 1.00 94.69 83 ASN A N 1
ATOM 699 C CA . ASN A 1 83 ? 9.355 15.981 7.520 1.00 94.69 83 ASN A CA 1
ATOM 700 C C . ASN A 1 83 ? 8.901 14.548 7.204 1.00 94.69 83 ASN A C 1
ATOM 702 O O . ASN A 1 83 ? 7.856 14.099 7.679 1.00 94.69 83 ASN A O 1
ATOM 706 N N . HIS A 1 84 ? 9.691 13.800 6.427 1.00 95.62 84 HIS A N 1
ATOM 707 C CA . HIS A 1 84 ? 9.400 12.400 6.130 1.00 95.62 84 HIS A CA 1
ATOM 708 C C . HIS A 1 84 ? 9.452 11.531 7.390 1.00 95.62 84 HIS A C 1
ATOM 710 O O . HIS A 1 84 ? 8.552 10.721 7.609 1.00 95.62 84 HIS A O 1
ATOM 716 N N . ALA A 1 85 ? 10.461 11.714 8.245 1.00 95.50 85 ALA A N 1
ATOM 717 C CA . ALA A 1 85 ? 10.573 10.982 9.505 1.00 95.50 85 ALA A CA 1
ATOM 718 C C . ALA A 1 85 ? 9.406 11.280 10.464 1.00 95.50 85 ALA A C 1
ATOM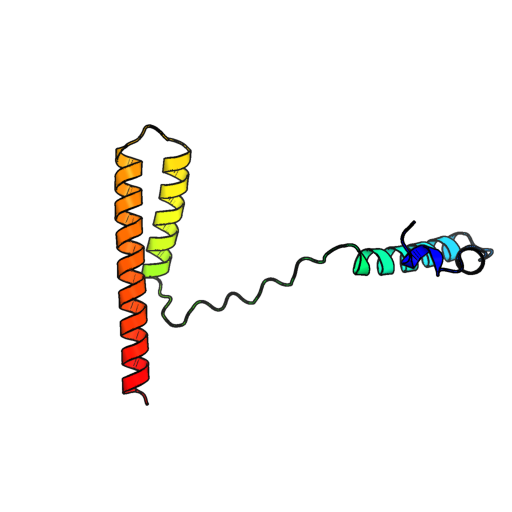 720 O O . ALA A 1 85 ? 8.844 10.359 11.060 1.00 95.50 85 ALA A O 1
ATOM 721 N N . ALA A 1 86 ? 8.997 12.546 10.589 1.00 96.69 86 ALA A N 1
ATOM 722 C CA . ALA A 1 86 ? 7.827 12.941 11.373 1.00 96.69 86 ALA A CA 1
ATOM 723 C C . ALA A 1 86 ? 6.540 12.299 10.830 1.00 96.69 86 ALA A C 1
ATOM 725 O O . ALA A 1 86 ? 5.783 11.682 11.580 1.00 96.69 86 ALA A O 1
ATOM 726 N N . LEU A 1 87 ? 6.335 12.343 9.511 1.00 96.81 87 LEU A N 1
ATOM 727 C CA . LEU A 1 87 ? 5.165 11.739 8.876 1.00 96.81 87 LEU A CA 1
ATOM 728 C C . LEU A 1 87 ? 5.144 10.208 9.010 1.00 96.81 87 LEU A C 1
ATOM 730 O O . LEU A 1 87 ? 4.079 9.621 9.183 1.00 96.81 87 LEU A O 1
ATOM 734 N N . CYS A 1 88 ? 6.303 9.546 8.984 1.00 96.94 88 CYS A N 1
ATOM 735 C CA . CYS A 1 88 ? 6.412 8.118 9.281 1.00 96.94 88 CYS A CA 1
ATOM 736 C C . CYS A 1 88 ? 5.934 7.779 10.697 1.00 96.94 88 CYS A C 1
ATOM 738 O O . CYS A 1 88 ? 5.206 6.799 10.861 1.00 96.94 88 CYS A O 1
ATOM 740 N N . ARG A 1 89 ? 6.324 8.582 11.696 1.00 97.81 89 ARG A N 1
ATOM 741 C CA . ARG A 1 89 ? 5.883 8.412 13.089 1.00 97.81 89 ARG A CA 1
ATOM 742 C C . ARG A 1 89 ? 4.376 8.612 13.220 1.00 97.81 89 ARG A C 1
ATOM 744 O O . ARG A 1 89 ? 3.714 7.758 13.799 1.00 97.81 89 ARG A O 1
ATOM 751 N N . LEU A 1 90 ? 3.840 9.665 12.601 1.00 97.19 90 LEU A N 1
ATOM 752 C CA . LEU A 1 90 ? 2.404 9.944 12.601 1.00 97.19 90 LEU A CA 1
ATOM 753 C C . LEU A 1 90 ? 1.599 8.794 11.984 1.00 97.19 90 LEU A C 1
ATOM 755 O O . LEU A 1 90 ? 0.682 8.291 12.618 1.00 97.19 90 LEU A O 1
ATOM 759 N N . VAL A 1 91 ? 1.984 8.314 10.793 1.00 96.56 91 VAL A N 1
ATOM 760 C CA . VAL A 1 91 ? 1.320 7.166 10.145 1.00 96.56 91 VAL A CA 1
ATOM 761 C C . VAL A 1 91 ? 1.322 5.943 11.064 1.00 96.56 91 VAL A C 1
ATOM 763 O O . VAL A 1 91 ? 0.287 5.303 11.217 1.00 96.56 91 VAL A O 1
ATOM 766 N N . LYS A 1 92 ? 2.467 5.622 11.684 1.00 96.81 92 LYS A N 1
ATOM 767 C CA . LYS A 1 92 ? 2.587 4.474 12.594 1.00 96.81 92 LYS A CA 1
ATOM 768 C C . LYS A 1 92 ? 1.639 4.609 13.787 1.00 96.81 92 LYS A C 1
ATOM 770 O O . LYS A 1 92 ? 0.943 3.653 14.112 1.00 96.81 92 LYS A O 1
ATOM 775 N N . PHE A 1 93 ? 1.609 5.784 14.411 1.00 97.12 93 PHE A N 1
ATOM 776 C CA . PHE A 1 93 ? 0.736 6.063 15.546 1.00 97.12 93 PHE A CA 1
ATOM 777 C C . PHE A 1 93 ? -0.744 5.963 15.161 1.00 97.12 93 PHE A C 1
ATOM 779 O O . PHE A 1 93 ? -1.486 5.211 15.784 1.00 97.12 93 PHE A O 1
ATOM 786 N N . THR A 1 94 ? -1.161 6.645 14.091 1.00 96.31 94 THR A N 1
ATOM 787 C CA . THR A 1 94 ? -2.558 6.646 13.639 1.00 96.31 94 THR A CA 1
ATOM 788 C C . THR A 1 94 ? -3.041 5.242 13.291 1.00 96.31 94 THR A C 1
ATOM 790 O O . THR A 1 94 ? -4.133 4.864 13.703 1.00 96.31 94 THR A O 1
ATOM 793 N N . VAL A 1 95 ? -2.235 4.448 12.578 1.00 95.94 95 VAL A N 1
ATOM 794 C CA . VAL A 1 95 ? -2.589 3.056 12.260 1.00 95.94 95 VAL A CA 1
ATOM 795 C C . VAL A 1 95 ? -2.750 2.232 13.535 1.00 95.94 95 VAL A C 1
ATOM 797 O O . VAL A 1 95 ? -3.750 1.538 13.669 1.00 95.94 95 VAL A O 1
ATOM 800 N N . LYS A 1 96 ? -1.822 2.351 14.495 1.00 96.38 96 LYS A N 1
ATOM 801 C CA . LYS A 1 96 ? -1.913 1.626 15.771 1.00 96.38 96 LYS A CA 1
ATOM 802 C C . LYS A 1 96 ? -3.200 1.966 16.528 1.00 96.38 96 LYS A C 1
ATOM 804 O O . LYS A 1 96 ? -3.885 1.056 16.973 1.00 96.38 96 LYS A O 1
ATOM 809 N N . MET A 1 97 ? -3.546 3.249 16.628 1.00 96.25 97 MET A N 1
ATOM 810 C CA . MET A 1 97 ? -4.773 3.678 17.307 1.00 96.25 97 MET A CA 1
ATOM 811 C C . MET A 1 97 ? -6.035 3.146 16.622 1.00 96.25 97 MET A C 1
ATOM 813 O O . MET A 1 97 ? -6.937 2.682 17.303 1.00 96.25 97 MET A O 1
ATOM 817 N N . ASN A 1 98 ? -6.078 3.152 15.287 1.00 95.44 98 ASN A N 1
ATOM 818 C CA . ASN A 1 98 ? -7.235 2.645 14.541 1.00 95.44 98 ASN A CA 1
ATOM 819 C C . ASN A 1 98 ? -7.402 1.127 14.662 1.00 95.44 98 ASN A C 1
ATOM 821 O O . ASN A 1 98 ? -8.527 0.640 14.666 1.00 95.44 98 ASN A O 1
ATOM 825 N N . ILE A 1 99 ? -6.297 0.382 14.755 1.00 95.25 99 ILE A N 1
ATOM 826 C CA . ILE A 1 99 ? -6.343 -1.059 15.020 1.00 95.25 99 ILE A CA 1
ATOM 827 C C . ILE A 1 99 ? -6.933 -1.312 16.410 1.00 95.25 99 ILE A C 1
ATOM 829 O O . ILE A 1 99 ? -7.886 -2.073 16.516 1.00 95.25 99 ILE A O 1
ATOM 833 N N . ILE A 1 100 ? -6.430 -0.624 17.442 1.00 95.50 100 ILE A N 1
ATOM 834 C CA . ILE A 1 100 ? -6.938 -0.763 18.816 1.00 95.50 100 ILE A CA 1
ATOM 835 C C . ILE A 1 100 ? -8.426 -0.405 18.880 1.00 95.50 100 ILE A C 1
ATOM 837 O O . ILE A 1 100 ? -9.216 -1.154 19.438 1.00 95.50 100 ILE A O 1
ATOM 841 N N . GLU A 1 101 ? -8.830 0.716 18.278 1.00 94.56 101 GLU A N 1
ATOM 842 C CA . GLU A 1 101 ? -10.234 1.136 18.255 1.00 94.56 101 GLU A CA 1
ATOM 843 C C . GLU A 1 101 ? -11.129 0.095 17.569 1.00 94.56 101 GLU A C 1
ATOM 845 O O . GLU A 1 101 ? -12.225 -0.201 18.044 1.00 94.56 101 GLU A O 1
ATOM 850 N N . TYR A 1 102 ? -10.660 -0.483 16.462 1.00 94.19 102 TYR A N 1
ATOM 851 C CA . TYR A 1 102 ? -11.365 -1.553 15.770 1.00 94.19 102 TYR A CA 1
ATOM 852 C C . TYR A 1 102 ? -11.494 -2.813 16.640 1.00 94.19 102 TYR A C 1
ATOM 854 O O . TYR A 1 102 ? -12.583 -3.371 16.741 1.00 94.19 102 TYR A O 1
ATOM 862 N N . GLU A 1 103 ? -10.418 -3.232 17.306 1.00 94.31 103 GLU A N 1
ATOM 863 C CA . GLU A 1 103 ? -10.422 -4.383 18.217 1.00 94.31 103 GLU A CA 1
ATOM 864 C C . GLU A 1 103 ? -11.359 -4.166 19.414 1.00 94.31 103 GLU A C 1
ATOM 866 O O . GLU A 1 103 ? -12.120 -5.065 19.765 1.00 94.31 103 GLU A O 1
ATOM 871 N N . MET A 1 104 ? -11.382 -2.961 19.995 1.00 95.56 104 MET A N 1
ATOM 872 C CA . MET A 1 104 ? -12.313 -2.625 21.078 1.00 95.56 104 MET A CA 1
ATOM 873 C C . MET A 1 104 ? -13.773 -2.683 20.621 1.00 95.56 104 MET A C 1
ATOM 875 O O . MET A 1 104 ? -14.613 -3.213 21.345 1.00 95.56 104 MET A O 1
ATOM 879 N N . LYS A 1 105 ? -14.080 -2.190 19.414 1.00 94.19 105 LYS A N 1
ATOM 880 C CA . LYS A 1 105 ? -15.434 -2.282 18.840 1.00 94.19 105 LYS A CA 1
ATOM 881 C C . LYS A 1 105 ? -15.865 -3.727 18.614 1.00 94.19 105 LYS A C 1
ATOM 883 O O . LYS A 1 105 ? -17.020 -4.048 18.861 1.00 94.19 105 LYS A O 1
ATOM 888 N N . LEU A 1 106 ? -14.952 -4.594 18.172 1.00 93.31 106 LEU A N 1
ATOM 889 C CA . LEU A 1 106 ? -15.238 -6.024 18.038 1.00 93.31 106 LEU A CA 1
ATOM 890 C C . LEU A 1 106 ? -15.524 -6.676 19.392 1.00 93.31 106 LEU A C 1
ATOM 892 O O . LEU A 1 106 ? -16.478 -7.435 19.497 1.00 93.31 106 LEU A O 1
ATOM 896 N N . ALA A 1 107 ? -14.732 -6.358 20.418 1.00 92.94 107 ALA A N 1
ATOM 897 C CA . ALA A 1 107 ? -14.918 -6.909 21.758 1.00 92.94 107 ALA A CA 1
ATOM 898 C C . ALA A 1 107 ? -16.232 -6.457 22.419 1.00 92.94 107 ALA A C 1
ATOM 900 O O . ALA A 1 107 ? -16.796 -7.199 23.207 1.00 92.94 107 ALA A O 1
ATOM 901 N N . GLN A 1 108 ? -16.718 -5.251 22.107 1.00 91.56 108 GLN A N 1
ATOM 902 C CA . GLN A 1 108 ? -17.996 -4.725 22.608 1.00 91.56 108 GLN A CA 1
ATOM 903 C C . GLN A 1 108 ? -19.220 -5.256 21.851 1.00 91.56 108 GLN A C 1
ATOM 905 O O . GLN A 1 108 ? -20.335 -5.162 22.355 1.00 91.56 108 GLN A O 1
ATOM 910 N N . ALA A 1 109 ? -19.023 -5.743 20.625 1.00 85.31 109 ALA A N 1
ATOM 911 C CA . ALA A 1 109 ? -20.078 -6.292 19.777 1.00 85.31 109 ALA A CA 1
ATOM 912 C C . ALA A 1 109 ? -20.223 -7.823 19.900 1.00 85.31 109 ALA A C 1
ATOM 914 O O . ALA A 1 109 ? -21.068 -8.395 19.209 1.00 85.31 109 ALA A O 1
ATOM 915 N N . ALA A 1 110 ? -19.387 -8.464 20.724 1.00 66.12 110 ALA A N 1
ATOM 916 C CA . ALA A 1 110 ? -19.409 -9.890 21.053 1.00 66.12 110 ALA A CA 1
ATOM 917 C C . ALA A 1 110 ? -20.127 -10.124 22.388 1.00 66.12 110 ALA A C 1
ATOM 919 O O . ALA A 1 110 ? -20.840 -11.147 22.479 1.00 66.12 110 ALA A O 1
#

Secondary structure (DSSP, 8-state):
--HHHHSS-HHHHH--SSHHHHHHHHHHHHHHHHHHHS-PPPPPPP----TT--HHHHHHHHHHHHHHHHHHHSTT-HHHHHHHHHHHHHHHHHHHHHHHHHHHHHHH--

pLDDT: mean 87.03, std 9.5, range [58.31, 97.81]